Protein AF-A0A967DZ68-F1 (afdb_monomer)

pLDDT: mean 89.97, std 15.51, range [41.47, 98.69]

Foldseek 3Di:
DDDDDDPPPDPPPPPVVQPLKAAFWDAPVVVCVHPLVVLLVVLLVVDDDDLVLLQLLLVLQVVFAKAKEWEAISPDPLRSNVVSVVVSSCVSSVHDSVRYIYGYHDPVSDHPPDDPVRCVVVVDDAPGKIFMDTPNHGQDIEGSADPVHPSVQVSCSSVVHDHDHPPRD

Sequence (169 aa):
MK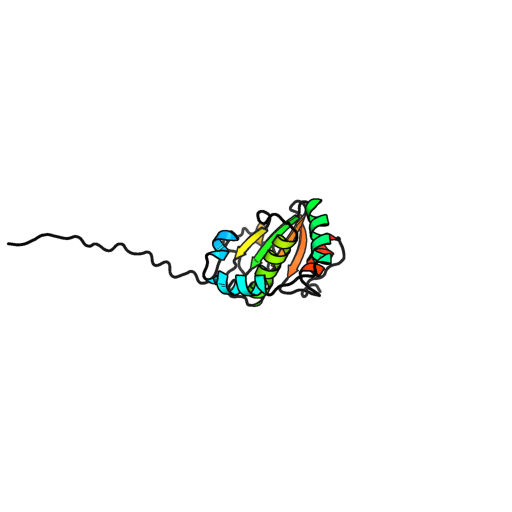NLIVILSFLLANLSLAQDNVVGEISLEEFKETVHATWFNRYYKAYQPNEKTIEKLSQLIGEREIEVEAYFGTWCPDSRRELPRLIKLLDLSGWDTNQIKLVGVNRSKEIPNASKEEIERIQLKMIPTFIILENGIEINRFVEYATETMEKDILRILEDKEYKNPYHN

Solvent-accessible surface area (backbone atoms only — not comparable to full-atom values): 9928 Å² total; per-residue (Å²): 132,89,82,85,85,78,85,82,73,71,81,76,71,81,73,69,71,74,70,87,51,54,64,30,76,51,52,74,69,61,51,55,71,40,91,58,28,66,57,33,54,50,32,29,70,69,54,78,75,60,65,74,54,34,56,51,42,29,57,52,52,76,77,45,64,64,36,36,43,36,38,30,26,73,85,35,70,40,17,45,49,42,53,25,38,49,54,45,51,36,61,71,26,70,48,66,71,85,42,50,48,39,33,20,23,47,98,86,59,4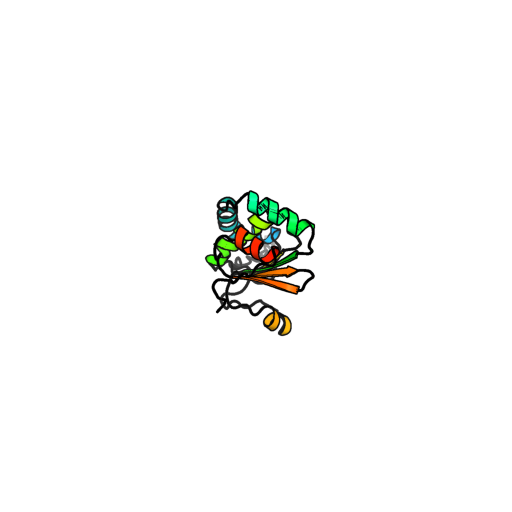6,62,66,92,59,49,72,67,50,50,69,69,66,60,75,84,62,56,20,27,37,38,33,22,47,82,87,39,78,78,51,55,52,45,46,57,60,85,81,40,61,67,57,52,54,41,31,52,73,66,75,40,95,74,70,40,84,82,65,127

Structure (mmCIF, N/CA/C/O backbone):
data_AF-A0A967DZ68-F1
#
_entry.id   AF-A0A967DZ68-F1
#
loop_
_atom_site.group_PDB
_atom_site.id
_atom_site.type_symbol
_atom_site.label_atom_id
_atom_site.label_alt_id
_atom_site.label_comp_id
_atom_site.label_asym_id
_atom_site.label_entity_id
_atom_site.label_seq_id
_atom_site.pdbx_PDB_ins_code
_atom_site.Cartn_x
_atom_site.Cartn_y
_atom_site.Cartn_z
_atom_site.occupancy
_atom_site.B_iso_or_equiv
_atom_site.auth_seq_id
_atom_site.auth_comp_id
_atom_site.auth_asym_id
_atom_site.auth_atom_id
_atom_site.pdbx_PDB_model_num
ATOM 1 N N . MET A 1 1 ? 17.714 17.150 -67.346 1.00 42.47 1 MET A N 1
ATOM 2 C CA . MET A 1 1 ? 18.705 16.940 -66.266 1.00 42.47 1 MET A CA 1
ATOM 3 C C . MET A 1 1 ? 18.069 17.490 -64.990 1.00 42.47 1 MET A C 1
ATOM 5 O O . MET A 1 1 ? 17.929 18.695 -64.898 1.00 42.47 1 MET A O 1
ATOM 9 N N . LYS A 1 2 ? 17.306 16.688 -64.226 1.00 45.62 2 LYS A N 1
ATOM 10 C CA . LYS A 1 2 ? 17.748 15.975 -63.001 1.00 45.62 2 LYS A CA 1
ATOM 11 C C . LYS A 1 2 ? 18.585 16.929 -62.118 1.00 45.62 2 LYS A C 1
ATOM 13 O O . LYS A 1 2 ? 19.681 17.281 -62.524 1.00 45.62 2 LYS A O 1
ATOM 18 N N . ASN A 1 3 ? 18.082 17.472 -61.006 1.00 41.47 3 ASN A N 1
ATOM 19 C CA . ASN A 1 3 ? 17.851 16.735 -59.760 1.00 41.47 3 ASN A CA 1
ATOM 20 C C . ASN A 1 3 ? 16.848 17.452 -58.834 1.00 41.47 3 ASN A C 1
ATOM 22 O O . ASN A 1 3 ? 17.063 18.596 -58.445 1.00 41.47 3 ASN A O 1
ATOM 26 N N . LEU A 1 4 ? 15.797 16.732 -58.441 1.00 44.25 4 LEU A N 1
ATOM 27 C CA . LEU A 1 4 ? 14.945 17.036 -57.294 1.00 44.25 4 LEU A CA 1
ATOM 28 C C . LEU A 1 4 ? 15.606 16.389 -56.070 1.00 44.25 4 LEU A C 1
ATOM 30 O O . LEU A 1 4 ? 15.695 15.164 -56.003 1.00 44.25 4 LEU A O 1
ATOM 34 N N . ILE A 1 5 ? 16.113 17.191 -55.135 1.00 55.25 5 ILE A N 1
ATOM 35 C CA . ILE A 1 5 ? 16.633 16.689 -53.860 1.00 55.25 5 ILE A CA 1
ATOM 36 C C . ILE A 1 5 ? 15.443 16.588 -52.905 1.00 55.25 5 ILE A C 1
ATOM 38 O O . ILE A 1 5 ? 15.002 17.580 -52.334 1.00 55.25 5 ILE A O 1
ATOM 42 N N . VAL A 1 6 ? 14.900 15.380 -52.760 1.00 49.00 6 VAL A N 1
ATOM 43 C CA . VAL A 1 6 ? 13.998 15.036 -51.658 1.00 49.00 6 VAL A CA 1
ATOM 44 C C . VAL A 1 6 ? 14.885 14.741 -50.453 1.00 49.00 6 VAL A C 1
ATOM 46 O O . VAL A 1 6 ? 15.516 13.688 -50.387 1.00 49.00 6 VAL A O 1
ATOM 49 N N . ILE A 1 7 ? 14.975 15.683 -49.513 1.00 55.78 7 ILE A N 1
ATOM 50 C CA . ILE A 1 7 ? 15.614 15.439 -48.217 1.00 55.78 7 ILE A CA 1
ATOM 51 C C . ILE A 1 7 ? 14.624 14.628 -47.379 1.00 55.78 7 ILE A C 1
ATOM 53 O O . ILE A 1 7 ? 13.823 15.164 -46.620 1.00 55.78 7 ILE A O 1
ATOM 57 N N . LEU A 1 8 ? 14.658 13.311 -47.564 1.00 51.59 8 LEU A N 1
ATOM 58 C CA . LEU A 1 8 ? 14.032 12.343 -46.670 1.00 51.59 8 LEU A CA 1
ATOM 59 C C . LEU A 1 8 ? 14.990 12.095 -45.494 1.00 51.59 8 LEU A C 1
ATOM 61 O O . LEU A 1 8 ? 15.583 11.026 -45.367 1.00 51.59 8 LEU A O 1
ATOM 65 N N . SER A 1 9 ? 15.226 13.110 -44.664 1.00 52.59 9 SER A N 1
ATOM 66 C CA . SER A 1 9 ? 16.040 12.95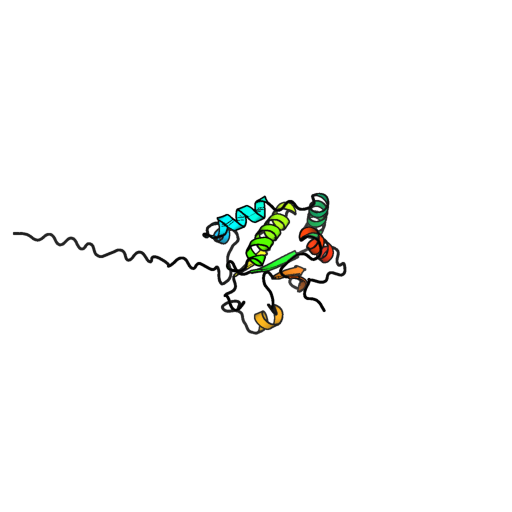3 -43.458 1.00 52.59 9 SER A CA 1
ATOM 67 C C . SER A 1 9 ? 15.144 12.505 -42.312 1.00 52.59 9 SER A C 1
ATOM 69 O O . SER A 1 9 ? 14.526 13.325 -41.639 1.00 52.59 9 SER A O 1
ATOM 71 N N . PHE A 1 10 ? 15.046 11.180 -42.185 1.00 53.41 10 PHE A N 1
ATOM 72 C CA . PHE A 1 10 ? 14.823 10.413 -40.961 1.00 53.41 10 PHE A CA 1
ATOM 73 C C . PHE A 1 10 ? 14.321 11.234 -39.767 1.00 53.41 10 PHE A C 1
ATOM 75 O O . PHE A 1 10 ? 15.102 11.817 -39.014 1.00 53.41 10 PHE A O 1
ATOM 82 N N . LEU A 1 11 ? 13.005 11.184 -39.546 1.00 49.66 11 LEU A N 1
ATOM 83 C CA . LEU A 1 11 ? 12.473 11.279 -38.197 1.00 49.66 11 LEU A CA 1
ATOM 84 C C . LEU A 1 11 ? 13.107 10.102 -37.442 1.00 49.66 11 LEU A C 1
ATOM 86 O O . LEU A 1 11 ? 12.700 8.954 -37.626 1.00 49.66 11 LEU A O 1
ATOM 90 N N . LEU A 1 12 ? 14.177 10.359 -36.687 1.00 50.12 12 LEU A N 1
ATOM 91 C CA . LEU A 1 12 ? 14.641 9.438 -35.660 1.00 50.12 12 LEU A CA 1
ATOM 92 C C . LEU A 1 12 ? 13.459 9.294 -34.710 1.00 50.12 12 LEU A C 1
ATOM 94 O O . LEU A 1 12 ? 13.239 10.127 -33.833 1.00 50.12 12 LEU A O 1
ATOM 98 N N . ALA A 1 13 ? 12.643 8.267 -34.946 1.00 50.62 13 ALA A N 1
ATOM 99 C CA . ALA A 1 13 ? 11.789 7.739 -33.917 1.00 50.62 13 ALA A CA 1
ATOM 100 C C . ALA A 1 13 ? 12.738 7.462 -32.757 1.00 50.62 13 ALA A C 1
ATOM 102 O O . ALA A 1 13 ? 13.600 6.585 -32.847 1.00 50.62 13 ALA A O 1
ATOM 103 N N . ASN A 1 14 ? 12.620 8.258 -31.697 1.00 48.53 14 ASN A N 1
ATOM 104 C CA . ASN A 1 14 ? 13.057 7.836 -30.387 1.00 48.53 14 ASN A CA 1
ATOM 105 C C . ASN A 1 14 ? 12.204 6.609 -30.083 1.00 48.53 14 ASN A C 1
ATOM 107 O O . ASN A 1 14 ? 11.131 6.705 -29.492 1.00 48.53 14 ASN A O 1
ATOM 111 N N . LEU A 1 15 ? 12.641 5.454 -30.582 1.00 48.44 15 LEU A N 1
ATOM 112 C CA . LEU A 1 15 ? 12.197 4.173 -30.098 1.00 48.44 15 LEU A CA 1
ATOM 113 C C . LEU A 1 15 ? 12.795 4.115 -28.698 1.00 48.44 15 LEU A C 1
ATOM 115 O O . LEU A 1 15 ? 13.913 3.645 -28.500 1.00 48.44 15 LEU A O 1
ATOM 119 N N . SER A 1 16 ? 12.086 4.737 -27.756 1.00 45.72 16 SER A N 1
ATOM 120 C CA . SER A 1 16 ? 12.272 4.491 -26.341 1.00 45.72 16 SER A CA 1
ATOM 121 C C . SER A 1 16 ? 12.216 2.979 -26.220 1.00 45.72 16 SER A C 1
ATOM 123 O O . SER A 1 16 ? 11.169 2.372 -26.461 1.00 45.72 16 SER A O 1
ATOM 125 N N . LEU A 1 17 ? 13.378 2.357 -26.006 1.00 43.31 17 LEU A N 1
ATOM 126 C CA . LEU A 1 17 ? 13.429 0.971 -25.585 1.00 43.31 17 LEU A CA 1
ATOM 127 C C . LEU A 1 17 ? 12.529 0.940 -24.364 1.00 43.31 17 LEU A C 1
ATOM 129 O O . LEU A 1 17 ? 12.843 1.615 -23.386 1.00 43.31 17 LEU A O 1
ATOM 133 N N . ALA A 1 18 ? 11.379 0.273 -24.490 1.00 48.50 18 ALA A N 1
ATOM 134 C CA . ALA A 1 18 ? 10.395 0.168 -23.433 1.00 48.50 18 ALA A CA 1
ATOM 135 C C . ALA A 1 18 ? 11.156 -0.111 -22.141 1.00 48.50 18 ALA A C 1
ATOM 137 O O . ALA A 1 18 ? 11.829 -1.138 -22.021 1.00 48.50 18 ALA A O 1
ATOM 138 N N . GLN A 1 19 ? 11.159 0.863 -21.233 1.00 54.38 19 GLN A N 1
ATOM 139 C CA . GLN A 1 19 ? 11.758 0.686 -19.928 1.00 54.38 19 GLN A CA 1
ATOM 140 C C . GLN A 1 19 ? 10.908 -0.397 -19.262 1.00 54.38 19 GLN A C 1
ATOM 142 O O . GLN A 1 19 ? 9.835 -0.123 -18.738 1.00 54.38 19 GLN A O 1
ATOM 147 N N . ASP A 1 20 ? 11.356 -1.649 -19.360 1.00 74.38 20 ASP A N 1
ATOM 148 C CA . ASP A 1 20 ? 10.600 -2.848 -18.968 1.00 74.38 20 ASP A CA 1
ATOM 149 C C . ASP A 1 20 ? 10.275 -2.874 -17.466 1.00 74.38 20 ASP A C 1
ATOM 151 O O . ASP A 1 20 ? 9.547 -3.743 -16.994 1.00 74.38 20 ASP A O 1
ATOM 155 N N . ASN A 1 21 ? 10.843 -1.942 -16.693 1.00 89.88 21 ASN A N 1
ATOM 156 C CA . ASN A 1 21 ? 10.555 -1.765 -15.284 1.00 89.88 21 ASN A CA 1
ATOM 157 C C . ASN A 1 21 ? 10.190 -0.317 -14.982 1.00 89.88 21 ASN A C 1
ATOM 159 O O . ASN A 1 21 ? 10.933 0.597 -15.340 1.00 89.88 21 ASN A O 1
ATOM 163 N N . VAL A 1 22 ? 9.099 -0.136 -14.242 1.00 95.25 22 VAL A N 1
ATOM 164 C CA . VAL A 1 22 ? 8.751 1.154 -13.646 1.00 95.25 22 VAL A CA 1
ATOM 165 C C . VAL A 1 22 ? 9.730 1.433 -12.510 1.00 95.25 22 VAL A C 1
ATOM 167 O O . VAL A 1 22 ? 9.876 0.618 -11.597 1.00 95.25 22 VAL A O 1
ATOM 170 N N . VAL A 1 23 ? 10.415 2.571 -12.593 1.00 96.56 23 VAL A N 1
ATOM 171 C CA . VAL A 1 23 ? 11.402 3.039 -11.617 1.00 96.56 23 VAL A CA 1
ATOM 172 C C . VAL A 1 23 ? 11.144 4.524 -11.378 1.00 96.56 23 VAL A C 1
ATOM 174 O O . VAL A 1 23 ? 11.178 5.304 -12.325 1.00 96.56 23 VAL A O 1
ATOM 177 N N . GLY A 1 24 ? 10.892 4.900 -10.125 1.00 96.62 24 GLY A N 1
ATOM 178 C CA . GLY A 1 24 ? 10.448 6.236 -9.731 1.00 96.62 24 GLY A CA 1
ATOM 179 C C . GLY A 1 24 ? 8.942 6.319 -9.497 1.00 96.62 24 GLY A C 1
ATOM 180 O O . GLY A 1 24 ? 8.233 5.311 -9.536 1.00 96.62 24 GLY A O 1
ATOM 181 N N . GLU A 1 25 ? 8.475 7.526 -9.200 1.00 96.44 25 GLU A N 1
ATOM 182 C CA . GLU A 1 25 ? 7.052 7.799 -9.001 1.00 96.44 25 GLU A CA 1
ATOM 183 C C . GLU A 1 25 ? 6.271 7.634 -10.309 1.00 96.44 25 GLU A C 1
ATOM 185 O O . GLU A 1 25 ? 6.768 7.965 -11.386 1.00 96.44 25 GLU A O 1
ATOM 190 N N . ILE A 1 26 ? 5.054 7.103 -10.211 1.00 95.75 26 ILE A N 1
ATOM 191 C CA . ILE A 1 26 ? 4.137 6.933 -11.341 1.00 95.75 26 ILE A CA 1
ATOM 192 C C . ILE A 1 26 ? 2.699 7.132 -10.861 1.00 95.75 26 ILE A C 1
ATOM 194 O O . ILE A 1 26 ? 2.358 6.731 -9.750 1.00 95.75 26 ILE A O 1
ATOM 198 N N . SER A 1 27 ? 1.823 7.707 -11.679 1.00 95.81 27 SER A N 1
ATOM 199 C CA . SER A 1 27 ? 0.390 7.696 -11.367 1.00 95.81 27 SER A CA 1
ATOM 200 C C . SER A 1 27 ? -0.232 6.321 -11.646 1.00 95.81 27 SER A C 1
ATOM 202 O O . SER A 1 27 ? 0.266 5.528 -12.448 1.00 95.81 27 SER A O 1
ATOM 204 N N . LEU A 1 28 ? -1.365 6.013 -11.006 1.00 95.19 28 LEU A N 1
ATOM 205 C CA . LEU A 1 28 ? -2.098 4.778 -11.304 1.00 95.19 28 LEU A CA 1
ATOM 206 C C . LEU A 1 28 ? -2.610 4.743 -12.758 1.00 95.19 28 LEU A C 1
ATOM 208 O O . LEU A 1 28 ? -2.66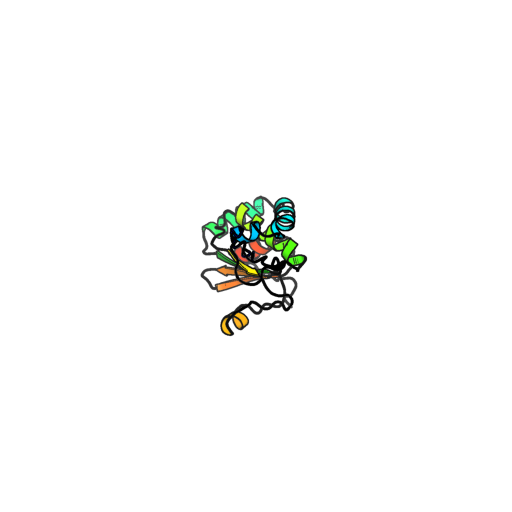5 3.665 -13.352 1.00 95.19 28 LEU A O 1
ATOM 212 N N . GLU A 1 29 ? -2.972 5.903 -13.314 1.00 94.25 29 GLU A N 1
ATOM 213 C CA . GLU A 1 29 ? -3.370 6.084 -14.717 1.00 94.25 29 GLU A CA 1
ATOM 214 C C . GLU A 1 29 ? -2.225 5.656 -15.647 1.00 94.25 29 GLU A C 1
ATOM 216 O O . GLU A 1 29 ? -2.360 4.676 -16.379 1.00 94.25 29 GLU A O 1
ATOM 221 N N . GLU A 1 30 ? -1.055 6.293 -15.519 1.00 94.94 30 GLU A N 1
ATOM 222 C CA . GLU A 1 30 ? 0.136 5.984 -16.322 1.00 94.94 30 GLU A CA 1
ATOM 223 C C . GLU A 1 30 ? 0.568 4.527 -16.143 1.00 94.94 30 GLU A C 1
ATOM 225 O O . GLU A 1 30 ? 0.907 3.843 -17.110 1.00 94.94 30 GLU A O 1
ATOM 230 N N . PHE A 1 31 ? 0.510 3.999 -14.915 1.00 95.62 31 PHE A N 1
ATOM 231 C CA . PHE A 1 31 ? 0.839 2.602 -14.649 1.00 95.62 31 PHE A CA 1
ATOM 232 C C . PHE A 1 31 ? -0.042 1.643 -15.466 1.00 95.62 31 PHE A C 1
ATOM 234 O O . PHE A 1 31 ? 0.458 0.658 -16.027 1.00 95.62 31 PHE A O 1
ATOM 241 N N . LYS A 1 32 ? -1.348 1.929 -15.559 1.00 94.06 32 LYS A N 1
ATOM 242 C CA . LYS A 1 32 ? -2.325 1.137 -16.322 1.00 94.06 32 LYS A CA 1
ATOM 243 C C . LYS A 1 32 ? -2.155 1.265 -17.842 1.00 94.06 32 LYS A C 1
ATOM 245 O O . LYS A 1 32 ? -2.694 0.423 -18.558 1.00 94.06 32 LYS A O 1
ATOM 250 N N . GLU A 1 33 ? -1.386 2.234 -18.331 1.00 94.88 33 GLU A N 1
ATOM 251 C CA . GLU A 1 33 ? -1.017 2.362 -19.749 1.00 94.88 33 GLU A CA 1
ATOM 252 C C . GLU A 1 33 ? 0.263 1.587 -20.112 1.00 94.88 33 GLU A C 1
ATOM 254 O O . GLU A 1 33 ? 0.552 1.356 -21.287 1.00 94.88 33 GLU A O 1
ATOM 259 N N . THR A 1 34 ? 1.028 1.125 -19.117 1.00 94.75 34 THR A N 1
ATOM 260 C CA . THR A 1 34 ? 2.240 0.327 -19.356 1.00 94.75 34 THR A CA 1
ATOM 261 C C . THR A 1 34 ? 1.932 -1.112 -19.795 1.00 94.75 34 THR A C 1
ATOM 263 O O . THR A 1 34 ? 0.838 -1.652 -19.603 1.00 94.75 34 THR A O 1
ATOM 266 N N . VAL A 1 35 ? 2.961 -1.824 -20.274 1.00 94.94 35 VAL A N 1
ATOM 267 C CA . VAL A 1 35 ? 2.895 -3.271 -20.583 1.00 94.94 35 VAL A CA 1
ATOM 268 C C . VAL A 1 35 ? 2.481 -4.136 -19.379 1.00 94.94 35 VAL A C 1
ATOM 270 O O . VAL A 1 35 ? 2.057 -5.286 -19.527 1.00 94.94 35 VAL A O 1
ATOM 273 N N . HIS A 1 36 ? 2.580 -3.591 -18.167 1.00 97.00 36 HIS A N 1
ATOM 274 C CA . HIS A 1 36 ? 2.265 -4.272 -16.919 1.00 97.00 36 HIS A CA 1
ATOM 275 C C . HIS A 1 36 ? 0.764 -4.358 -16.617 1.00 97.00 36 HIS A C 1
ATOM 277 O O . HIS A 1 36 ? 0.346 -5.216 -15.830 1.00 97.00 36 HIS A O 1
ATOM 283 N N . ALA A 1 37 ? -0.061 -3.566 -17.308 1.00 96.25 37 ALA A N 1
ATOM 284 C CA . ALA A 1 37 ? -1.514 -3.555 -17.160 1.00 96.25 37 ALA A CA 1
ATOM 285 C C . ALA A 1 37 ? -2.145 -4.951 -17.299 1.00 96.25 37 ALA A C 1
ATOM 287 O O . ALA A 1 37 ? -3.119 -5.280 -16.623 1.00 96.25 37 ALA A O 1
ATOM 288 N N . THR A 1 38 ? -1.559 -5.818 -18.132 1.00 96.75 38 THR A N 1
ATOM 289 C CA . THR A 1 38 ? -2.053 -7.185 -18.355 1.00 96.75 38 THR A CA 1
ATOM 290 C C . THR A 1 38 ? -2.069 -8.016 -17.071 1.00 96.75 38 THR A C 1
ATOM 292 O O . THR A 1 38 ? -3.084 -8.639 -16.745 1.00 96.75 38 THR A O 1
ATOM 295 N N . TRP A 1 39 ? -0.954 -8.057 -16.332 1.00 97.44 39 TRP A N 1
ATOM 296 C CA . TRP A 1 39 ? -0.912 -8.816 -15.079 1.00 97.44 39 TRP A CA 1
ATOM 297 C C . TRP A 1 39 ? -1.612 -8.061 -13.953 1.00 97.44 39 TRP A C 1
ATOM 299 O O . TRP A 1 39 ? -2.237 -8.708 -13.114 1.00 97.44 39 TRP A O 1
ATOM 309 N N . PHE A 1 40 ? -1.579 -6.727 -13.970 1.00 98.25 40 PHE A N 1
ATOM 310 C CA . PHE A 1 40 ? -2.288 -5.906 -12.995 1.00 98.25 40 PHE A CA 1
ATOM 311 C C . PHE A 1 40 ? -3.786 -6.216 -13.023 1.00 98.25 40 PHE A C 1
ATOM 313 O O . PHE A 1 40 ? -4.352 -6.663 -12.028 1.00 98.25 40 PHE A O 1
ATOM 320 N N . ASN A 1 41 ? -4.405 -6.112 -14.201 1.00 98.38 41 ASN A N 1
ATOM 321 C CA . ASN A 1 41 ? -5.831 -6.364 -14.393 1.00 98.38 41 ASN A CA 1
ATOM 322 C C . ASN A 1 41 ? -6.229 -7.794 -14.018 1.00 98.38 41 ASN A C 1
ATOM 324 O O . ASN A 1 41 ? -7.334 -8.018 -13.526 1.00 98.38 41 ASN A O 1
ATOM 328 N N . ARG A 1 42 ? -5.340 -8.773 -14.231 1.00 98.44 42 ARG A N 1
ATOM 329 C CA . ARG A 1 42 ? -5.581 -10.162 -13.827 1.00 98.44 42 ARG A CA 1
ATOM 330 C C . ARG A 1 42 ? -5.695 -10.286 -12.308 1.00 98.44 42 ARG A C 1
ATOM 332 O O . ARG A 1 42 ? -6.686 -10.832 -11.835 1.00 98.44 42 ARG A O 1
ATOM 339 N N . TYR A 1 43 ? -4.706 -9.800 -11.559 1.00 98.50 43 TYR A N 1
ATOM 340 C CA . TYR A 1 43 ? -4.709 -9.910 -10.097 1.00 98.50 43 TYR A CA 1
ATOM 341 C C . TYR A 1 43 ? -5.777 -9.024 -9.451 1.00 98.50 43 TYR A C 1
ATOM 343 O O . TYR A 1 43 ? -6.433 -9.472 -8.516 1.00 98.50 43 TYR A O 1
ATOM 351 N N . TYR A 1 44 ? -6.018 -7.833 -10.006 1.00 98.56 44 TYR A N 1
ATOM 352 C CA . TYR A 1 44 ? -7.095 -6.939 -9.585 1.00 98.56 44 TYR A CA 1
ATOM 353 C C . TYR A 1 44 ? -8.470 -7.619 -9.687 1.00 98.56 44 TYR A C 1
ATOM 355 O O . TYR A 1 44 ? -9.248 -7.604 -8.739 1.00 98.56 44 TYR A O 1
ATOM 363 N N . LYS A 1 45 ? -8.774 -8.259 -10.829 1.00 98.44 45 LYS A N 1
ATOM 364 C CA . LYS A 1 45 ? -10.056 -8.959 -11.046 1.00 98.44 45 LYS A CA 1
ATOM 365 C C . LYS A 1 45 ? -10.182 -10.247 -10.233 1.00 98.44 45 LYS A C 1
ATOM 367 O O . LYS A 1 45 ? -11.289 -10.623 -9.866 1.00 98.44 45 LYS A O 1
ATOM 372 N N . ALA A 1 46 ? -9.071 -10.947 -10.012 1.00 98.38 46 ALA A N 1
ATOM 373 C CA . ALA A 1 46 ? -9.062 -12.211 -9.281 1.00 98.38 46 ALA A CA 1
ATOM 374 C C . ALA A 1 46 ? -9.234 -12.026 -7.767 1.00 98.38 46 ALA A C 1
ATOM 376 O O . ALA A 1 46 ? -9.619 -12.968 -7.078 1.00 98.38 46 ALA A O 1
ATOM 377 N N . TYR A 1 47 ? -8.921 -10.842 -7.244 1.00 98.44 47 TYR A N 1
ATOM 378 C CA . TYR A 1 47 ? -9.043 -10.555 -5.827 1.00 98.44 47 TYR A CA 1
ATOM 379 C C . TYR A 1 47 ? -10.480 -10.197 -5.451 1.00 98.44 47 TYR A C 1
ATOM 381 O O . TYR A 1 47 ? -11.051 -9.241 -5.972 1.00 98.44 47 TYR A O 1
ATOM 389 N N . GLN A 1 48 ? -11.041 -10.990 -4.540 1.00 98.12 48 GLN A N 1
ATOM 390 C CA . GLN A 1 48 ? -12.405 -10.864 -4.037 1.00 98.12 48 GLN A CA 1
ATOM 391 C C . GLN A 1 48 ? -12.334 -10.753 -2.505 1.00 98.12 48 GLN A C 1
ATOM 393 O O . GLN A 1 48 ? -12.368 -11.786 -1.830 1.00 98.12 48 GLN A O 1
ATOM 398 N N . PRO A 1 49 ? -12.123 -9.543 -1.954 1.00 97.69 49 PRO A N 1
ATOM 399 C CA . PRO A 1 49 ? -12.041 -9.346 -0.510 1.00 97.69 49 PRO A CA 1
ATOM 400 C C . PRO A 1 49 ? -13.400 -9.559 0.164 1.00 97.69 49 PRO A C 1
ATOM 402 O O . PRO A 1 49 ? -14.452 -9.466 -0.469 1.00 97.69 49 PRO A O 1
ATOM 405 N N . ASN A 1 50 ? -13.387 -9.828 1.469 1.00 98.25 50 ASN A N 1
ATOM 406 C CA . ASN A 1 50 ? -14.617 -9.982 2.238 1.00 98.25 50 ASN A CA 1
ATOM 407 C C . ASN A 1 50 ? -15.435 -8.675 2.292 1.00 98.25 50 ASN A C 1
ATOM 409 O O . ASN A 1 50 ? -14.973 -7.683 2.849 1.00 98.25 50 ASN A O 1
ATOM 413 N N . GLU A 1 51 ? -16.679 -8.702 1.803 1.00 97.38 51 GLU A N 1
ATOM 414 C CA . GLU A 1 51 ? -17.565 -7.524 1.740 1.00 97.38 51 GLU A CA 1
ATOM 415 C C . GLU A 1 51 ? -17.764 -6.837 3.100 1.00 97.38 51 GLU A C 1
ATOM 417 O O . GLU A 1 51 ? -17.671 -5.618 3.192 1.00 97.38 51 GLU A O 1
ATOM 422 N N . LYS A 1 52 ? -17.929 -7.599 4.191 1.00 97.81 52 LYS A N 1
ATOM 423 C CA . LYS A 1 52 ? -18.081 -7.014 5.538 1.00 97.81 52 LYS A CA 1
ATOM 424 C C . LYS A 1 52 ? -16.808 -6.327 6.024 1.00 97.81 52 LYS A C 1
ATOM 426 O O . LYS A 1 52 ? -16.874 -5.407 6.834 1.00 97.81 52 LYS A O 1
ATOM 431 N N . THR A 1 53 ? -15.641 -6.799 5.590 1.00 97.88 53 THR A N 1
ATOM 432 C CA . THR A 1 53 ? -14.374 -6.122 5.878 1.00 97.88 53 THR A CA 1
ATOM 433 C C . THR A 1 53 ? -14.267 -4.824 5.084 1.00 97.88 53 THR A C 1
ATOM 435 O O . THR A 1 53 ? -13.851 -3.822 5.657 1.00 97.88 53 THR A O 1
ATOM 438 N N . ILE A 1 54 ? -14.703 -4.813 3.819 1.00 97.81 54 ILE A N 1
ATOM 439 C CA . ILE A 1 54 ? -14.772 -3.591 3.003 1.00 97.81 54 ILE A CA 1
ATOM 440 C C . ILE A 1 54 ? -15.666 -2.537 3.662 1.00 97.81 54 ILE A C 1
ATOM 442 O O . ILE A 1 54 ? -15.230 -1.407 3.837 1.00 97.81 54 ILE A O 1
ATOM 446 N N . GLU A 1 55 ? -16.867 -2.911 4.111 1.00 96.31 55 GLU A N 1
ATOM 447 C CA . GLU A 1 55 ? -17.791 -1.982 4.781 1.00 96.31 55 GLU A CA 1
ATOM 448 C C . GLU A 1 55 ? -17.159 -1.300 6.005 1.00 96.31 55 GLU A C 1
ATOM 450 O O . GLU A 1 55 ? -17.322 -0.097 6.208 1.00 96.31 55 GLU A O 1
ATOM 455 N N . LYS A 1 56 ? -16.403 -2.054 6.811 1.00 96.31 56 LYS A N 1
ATOM 456 C CA . LYS A 1 56 ? -15.690 -1.506 7.973 1.00 96.31 56 LYS A CA 1
ATOM 457 C C . LYS A 1 56 ? -14.547 -0.580 7.578 1.00 96.31 56 LYS A C 1
ATOM 459 O O . LYS A 1 56 ? -14.361 0.453 8.212 1.00 96.31 56 LYS A O 1
ATOM 464 N N . LEU A 1 57 ? -13.785 -0.948 6.548 1.00 96.06 57 LEU A N 1
ATOM 465 C CA . LEU A 1 57 ? -12.710 -0.104 6.028 1.00 96.06 57 LEU A CA 1
ATOM 466 C C . LEU A 1 57 ? -13.268 1.233 5.536 1.00 96.06 57 LEU A C 1
ATOM 468 O O . LEU A 1 57 ? -12.750 2.273 5.930 1.00 96.06 57 LEU A O 1
ATOM 472 N N . SER A 1 58 ? -14.363 1.216 4.769 1.00 94.38 58 SER A N 1
ATOM 473 C CA . SER A 1 58 ? -15.036 2.436 4.307 1.00 94.38 58 SER A CA 1
ATOM 474 C C . SER A 1 58 ? -15.429 3.376 5.446 1.00 94.38 58 SER A C 1
ATOM 476 O O . SER A 1 58 ? -15.266 4.586 5.316 1.00 94.38 58 SER A O 1
ATOM 478 N N . GLN A 1 59 ? -15.926 2.837 6.563 1.00 93.50 59 GLN A N 1
ATOM 479 C CA . GLN A 1 59 ? -16.283 3.641 7.738 1.00 93.50 59 GLN A CA 1
ATOM 480 C C . GLN A 1 59 ? -15.052 4.307 8.362 1.00 93.50 59 GLN A C 1
ATOM 482 O O . GLN A 1 59 ? -15.061 5.511 8.587 1.00 93.50 59 GLN A O 1
ATOM 487 N N . LEU A 1 60 ? -13.979 3.543 8.584 1.00 91.94 60 LEU A N 1
ATOM 488 C CA . LEU A 1 60 ? -12.760 4.048 9.223 1.00 91.94 60 LEU A CA 1
ATOM 489 C C . LEU A 1 60 ? -12.043 5.101 8.370 1.00 91.94 60 LEU A C 1
ATOM 491 O O . LEU A 1 60 ? -11.562 6.095 8.904 1.00 91.94 60 LEU A O 1
ATOM 495 N N . ILE A 1 61 ? -11.979 4.897 7.053 1.00 88.50 61 ILE A N 1
ATOM 496 C CA . ILE A 1 61 ? -11.303 5.824 6.133 1.00 88.50 61 ILE A CA 1
ATOM 497 C C . ILE A 1 61 ? -12.102 7.124 5.979 1.00 88.50 61 ILE A C 1
ATOM 499 O O . ILE A 1 61 ? -11.512 8.190 5.863 1.00 88.50 61 ILE A O 1
ATOM 503 N N . GLY A 1 62 ? -13.437 7.074 6.020 1.00 84.25 62 GLY A N 1
ATOM 504 C CA . GLY A 1 62 ? -14.271 8.278 5.926 1.00 84.25 62 GLY A CA 1
ATOM 505 C C . GLY A 1 62 ? -14.117 9.249 7.106 1.00 84.25 62 GLY A C 1
ATOM 506 O O . GLY A 1 62 ? -14.504 10.411 6.996 1.00 84.25 62 GLY A O 1
ATOM 507 N N . GLU A 1 63 ? -13.561 8.783 8.225 1.00 86.94 63 GLU A N 1
ATOM 508 C CA . GLU A 1 63 ? -13.403 9.548 9.466 1.00 86.94 63 GLU A CA 1
ATOM 509 C C . GLU A 1 63 ? -11.951 9.973 9.738 1.00 86.94 63 GLU A C 1
ATOM 511 O O . GLU A 1 63 ? -11.707 10.763 10.653 1.00 86.94 63 GL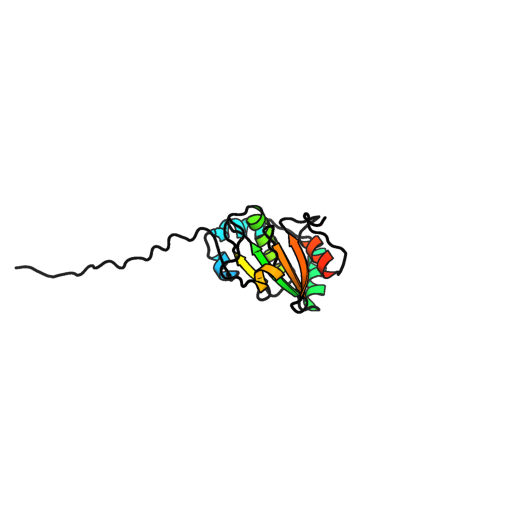U A O 1
ATOM 516 N N . ARG A 1 64 ? -10.985 9.455 8.968 1.00 88.25 64 ARG A N 1
ATOM 517 C CA . ARG A 1 64 ? -9.546 9.588 9.233 1.00 88.25 64 ARG A CA 1
ATOM 518 C C . ARG A 1 64 ? -8.795 10.051 7.985 1.00 88.25 64 ARG A C 1
ATOM 520 O O . ARG A 1 64 ? -9.122 9.670 6.866 1.00 88.25 64 ARG A O 1
ATOM 527 N N . GLU A 1 65 ? -7.738 10.832 8.171 1.00 90.69 65 GLU A N 1
ATOM 528 C CA . GLU A 1 65 ? -6.836 11.225 7.083 1.00 90.69 65 GLU A CA 1
ATOM 529 C C . GLU A 1 65 ? -5.776 10.137 6.882 1.00 90.69 65 GLU A C 1
ATOM 531 O O . GLU A 1 65 ? -4.712 10.178 7.503 1.00 90.69 65 GLU A O 1
ATOM 536 N N . ILE A 1 66 ? -6.099 9.130 6.060 1.00 93.50 66 ILE A N 1
ATOM 537 C CA . ILE A 1 66 ? -5.203 8.002 5.774 1.00 93.50 66 ILE A CA 1
ATOM 538 C C . ILE A 1 66 ? -4.608 8.113 4.367 1.00 93.50 66 ILE A C 1
ATOM 540 O O . ILE A 1 66 ? -5.328 8.221 3.374 1.00 93.50 66 ILE A O 1
ATOM 544 N N . GLU A 1 67 ? -3.288 7.981 4.287 1.00 95.06 67 GLU A N 1
ATOM 545 C CA . GLU A 1 67 ? -2.512 7.948 3.048 1.00 95.06 67 GLU A CA 1
ATOM 546 C C . GLU A 1 67 ? -1.756 6.621 2.918 1.00 95.06 67 GLU A C 1
ATOM 548 O O . GLU A 1 67 ? -1.475 5.935 3.908 1.00 95.06 67 GLU A O 1
ATOM 553 N N . VAL A 1 68 ? -1.392 6.257 1.687 1.00 96.75 68 VAL A N 1
ATOM 554 C CA . VAL A 1 68 ? -0.580 5.064 1.422 1.00 96.75 68 VAL A CA 1
ATOM 555 C C . VAL A 1 68 ? 0.595 5.396 0.512 1.00 96.75 68 VAL A C 1
ATOM 557 O O . VAL A 1 68 ? 0.416 5.870 -0.606 1.00 96.75 68 VAL A O 1
ATOM 560 N N . GLU A 1 69 ? 1.807 5.046 0.933 1.00 98.06 69 GLU A N 1
ATOM 561 C CA . GLU A 1 69 ? 2.971 4.994 0.047 1.00 98.06 69 GLU A CA 1
ATOM 562 C C . GLU A 1 69 ? 3.267 3.538 -0.324 1.00 98.06 69 GLU A C 1
ATOM 564 O O . GLU A 1 69 ? 3.616 2.716 0.527 1.00 98.06 69 GLU A O 1
ATOM 569 N N . ALA A 1 70 ? 3.151 3.203 -1.607 1.00 98.44 70 ALA A N 1
ATOM 570 C CA . ALA A 1 70 ? 3.420 1.870 -2.120 1.00 98.44 70 ALA A CA 1
ATOM 571 C C . ALA A 1 70 ? 4.752 1.817 -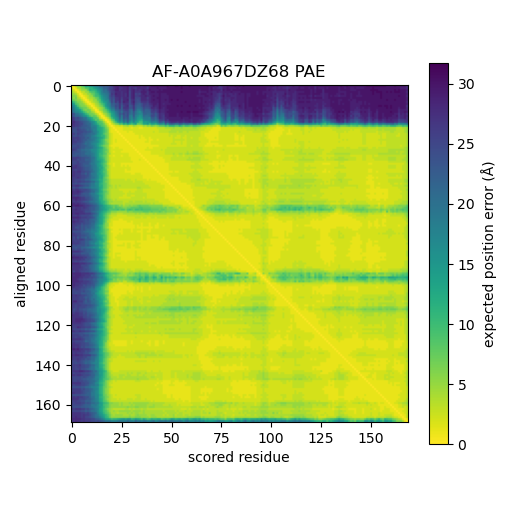2.872 1.00 98.44 70 ALA A C 1
ATOM 573 O O . ALA A 1 70 ? 4.885 2.341 -3.977 1.00 98.44 70 ALA A O 1
ATOM 574 N N . TYR A 1 71 ? 5.714 1.096 -2.301 1.00 98.69 71 TYR A N 1
ATOM 575 C CA . TYR A 1 71 ? 7.014 0.820 -2.905 1.00 98.69 71 TYR A CA 1
ATOM 576 C C . TYR A 1 71 ? 7.004 -0.579 -3.515 1.00 98.69 71 TYR A C 1
ATOM 578 O O . TYR A 1 71 ? 6.822 -1.571 -2.804 1.00 98.69 71 TYR A O 1
ATOM 586 N N . PHE A 1 72 ? 7.183 -0.682 -4.831 1.00 98.62 72 PHE A N 1
ATOM 587 C CA . PHE A 1 72 ? 6.988 -1.935 -5.566 1.00 98.62 72 PHE A CA 1
ATOM 588 C C . PHE A 1 72 ? 7.990 -2.106 -6.709 1.00 98.62 72 PHE A C 1
ATOM 590 O O . PHE A 1 72 ? 8.573 -1.151 -7.209 1.00 98.62 72 PHE A O 1
ATOM 597 N N . GLY A 1 73 ? 8.184 -3.345 -7.158 1.00 98.00 73 GLY A N 1
ATOM 598 C CA . GLY A 1 73 ? 8.984 -3.648 -8.346 1.00 98.00 73 GLY A CA 1
ATOM 599 C C . GLY A 1 73 ? 8.150 -4.397 -9.374 1.00 98.00 73 GLY A C 1
ATOM 600 O O . GLY A 1 73 ? 7.640 -5.474 -9.081 1.00 98.00 73 GLY A O 1
ATOM 601 N N . THR A 1 74 ? 8.030 -3.894 -10.603 1.00 97.94 74 THR A N 1
ATOM 602 C CA . THR A 1 74 ? 7.251 -4.582 -11.659 1.00 97.94 74 THR A CA 1
ATOM 603 C C . THR A 1 74 ? 7.855 -5.926 -12.078 1.00 97.94 74 THR A C 1
ATOM 605 O O . THR A 1 74 ? 7.154 -6.798 -12.594 1.00 97.94 74 THR A O 1
ATOM 608 N N . TRP A 1 75 ? 9.138 -6.129 -11.777 1.00 96.56 75 TRP A N 1
ATOM 609 C CA . TRP A 1 75 ? 9.876 -7.384 -11.911 1.00 96.56 75 TRP A CA 1
ATOM 610 C C . TRP A 1 75 ? 9.638 -8.377 -10.759 1.00 96.56 75 TRP A C 1
ATOM 612 O O . TRP A 1 75 ? 9.973 -9.553 -10.905 1.00 96.56 75 TRP A O 1
ATOM 622 N N . CYS A 1 76 ? 9.078 -7.943 -9.624 1.00 98.00 76 CYS A N 1
ATOM 623 C CA . CYS A 1 76 ? 8.896 -8.774 -8.433 1.00 98.00 76 CYS A CA 1
ATOM 624 C C . CYS A 1 76 ? 7.532 -9.500 -8.462 1.00 98.00 76 CYS A C 1
ATOM 626 O O . CYS A 1 76 ? 6.493 -8.842 -8.560 1.00 98.00 76 CYS A O 1
ATOM 628 N N . PRO A 1 77 ? 7.484 -10.843 -8.353 1.00 97.88 77 PRO A N 1
ATOM 629 C CA . PRO A 1 77 ? 6.229 -11.598 -8.325 1.00 97.88 77 PRO A CA 1
ATOM 630 C C . PRO A 1 77 ? 5.267 -11.180 -7.207 1.00 97.88 77 PRO A C 1
ATOM 632 O O . PRO A 1 77 ? 4.066 -11.082 -7.456 1.00 97.88 77 PRO A O 1
ATOM 635 N N . ASP A 1 78 ? 5.779 -10.887 -6.010 1.00 98.38 78 ASP A N 1
ATOM 636 C CA . ASP A 1 78 ? 4.960 -10.440 -4.879 1.00 98.38 78 ASP A CA 1
ATOM 637 C C . ASP A 1 78 ? 4.367 -9.057 -5.144 1.00 98.38 78 ASP A C 1
ATOM 639 O O . ASP A 1 78 ? 3.182 -8.832 -4.917 1.00 98.38 78 ASP A O 1
ATOM 643 N N . SER A 1 79 ? 5.141 -8.156 -5.759 1.00 98.56 79 SER A N 1
ATOM 644 C CA . SER A 1 79 ? 4.647 -6.824 -6.144 1.00 98.56 79 SER A CA 1
ATOM 645 C C . SER A 1 79 ? 3.544 -6.938 -7.185 1.00 98.56 79 SER A C 1
ATOM 647 O O . SER A 1 79 ? 2.513 -6.277 -7.081 1.00 98.56 79 SER A O 1
ATOM 649 N N . ARG A 1 80 ? 3.722 -7.843 -8.153 1.00 98.31 80 ARG A N 1
ATOM 650 C CA . ARG A 1 80 ? 2.710 -8.121 -9.174 1.00 98.31 80 ARG A CA 1
ATOM 651 C C . ARG A 1 80 ? 1.417 -8.672 -8.582 1.00 98.31 80 ARG A C 1
ATOM 653 O O . ARG A 1 80 ? 0.354 -8.424 -9.143 1.00 98.31 80 ARG A O 1
ATOM 660 N N . ARG A 1 81 ? 1.507 -9.425 -7.484 1.00 98.50 81 ARG A N 1
ATOM 661 C CA . ARG A 1 81 ? 0.361 -10.015 -6.791 1.00 98.50 81 ARG A CA 1
ATOM 662 C C . ARG A 1 81 ? -0.349 -9.003 -5.899 1.00 98.50 81 ARG A C 1
ATOM 664 O O . ARG A 1 81 ? -1.567 -8.896 -5.991 1.00 98.50 81 ARG A O 1
ATOM 671 N N . GLU A 1 82 ? 0.386 -8.293 -5.048 1.00 98.69 82 GLU A N 1
ATOM 672 C CA . GLU A 1 82 ? -0.219 -7.493 -3.981 1.00 98.69 82 GLU A CA 1
ATOM 673 C C . GLU A 1 82 ? -0.556 -6.061 -4.397 1.00 98.69 82 GLU A C 1
ATOM 675 O O . GLU A 1 82 ? -1.573 -5.550 -3.944 1.00 98.69 82 GLU A O 1
ATOM 680 N N . LEU A 1 83 ? 0.198 -5.411 -5.294 1.00 98.38 83 LEU A N 1
ATOM 681 C CA . LEU A 1 83 ? -0.151 -4.044 -5.708 1.00 98.38 83 LEU A CA 1
ATOM 682 C C . LEU A 1 83 ? -1.570 -3.965 -6.310 1.00 98.38 83 LEU A C 1
ATOM 684 O O . LEU A 1 83 ? -2.350 -3.126 -5.868 1.00 98.38 83 LEU A O 1
ATOM 688 N N . PRO A 1 84 ? -1.985 -4.850 -7.240 1.00 98.38 84 PRO A N 1
ATOM 689 C CA . PRO A 1 84 ? -3.346 -4.802 -7.776 1.00 98.38 84 PRO A CA 1
ATOM 690 C C . PRO A 1 84 ? -4.423 -5.116 -6.731 1.00 98.38 84 PRO A C 1
ATOM 692 O O . PRO A 1 84 ? -5.542 -4.623 -6.845 1.00 98.38 84 PRO A O 1
ATOM 695 N N . ARG A 1 85 ? -4.096 -5.931 -5.719 1.00 98.38 85 ARG A N 1
ATOM 696 C CA . ARG A 1 85 ? -4.999 -6.245 -4.601 1.00 98.38 85 ARG A CA 1
ATOM 697 C C . ARG A 1 85 ? -5.197 -5.045 -3.692 1.00 98.38 85 ARG A C 1
ATOM 699 O O . ARG A 1 85 ? -6.332 -4.784 -3.308 1.00 98.38 85 ARG A O 1
ATOM 706 N N . LEU A 1 86 ? -4.122 -4.302 -3.423 1.00 97.94 86 LEU A N 1
ATOM 707 C CA . LEU A 1 86 ? -4.189 -3.047 -2.689 1.00 97.94 86 LEU A CA 1
ATOM 708 C C . LEU A 1 86 ? -5.092 -2.076 -3.439 1.00 97.94 86 LEU A C 1
ATOM 710 O O . LEU A 1 86 ? -6.092 -1.656 -2.881 1.00 97.94 86 LEU A O 1
ATOM 714 N N . ILE A 1 87 ? -4.828 -1.807 -4.722 1.00 97.56 87 ILE A N 1
ATOM 715 C CA . ILE A 1 87 ? -5.670 -0.885 -5.502 1.00 97.56 87 ILE A CA 1
ATOM 716 C C . ILE A 1 87 ? -7.141 -1.324 -5.497 1.00 97.56 87 ILE A C 1
ATOM 718 O O . ILE A 1 87 ? -8.025 -0.507 -5.276 1.00 97.56 87 ILE A O 1
ATOM 722 N N . LYS A 1 88 ? -7.422 -2.624 -5.657 1.00 97.44 88 LYS A N 1
ATOM 723 C CA . LYS A 1 88 ? -8.788 -3.163 -5.565 1.00 97.44 88 LYS A CA 1
ATOM 724 C C . LYS A 1 88 ? -9.431 -2.907 -4.199 1.00 97.44 88 LYS A C 1
ATOM 726 O O . LYS A 1 88 ? -10.620 -2.613 -4.143 1.00 97.44 88 LYS A O 1
ATOM 731 N N . LEU A 1 89 ? -8.666 -3.051 -3.119 1.00 96.56 89 LEU A N 1
ATOM 732 C CA . LEU A 1 89 ? -9.113 -2.782 -1.756 1.00 96.56 89 LEU A CA 1
ATOM 733 C C . LEU A 1 89 ? -9.456 -1.300 -1.563 1.00 96.56 89 LEU A C 1
ATOM 735 O O . LEU A 1 89 ? -10.518 -1.005 -1.019 1.00 96.56 89 LEU A O 1
ATOM 739 N N . LEU A 1 90 ? -8.587 -0.399 -2.034 1.00 94.62 90 LEU A N 1
ATOM 740 C CA . LEU A 1 90 ? -8.795 1.052 -1.979 1.00 94.62 90 LEU A CA 1
ATOM 741 C C . LEU A 1 90 ? -10.069 1.444 -2.741 1.00 94.62 90 LEU A C 1
ATOM 743 O O . LEU A 1 90 ? -10.967 2.052 -2.160 1.00 94.62 90 LEU A O 1
ATOM 747 N N . ASP A 1 91 ? -10.190 0.989 -3.994 1.00 94.81 91 ASP A N 1
ATOM 748 C CA . ASP A 1 91 ? -11.343 1.260 -4.861 1.00 94.81 91 ASP A CA 1
ATOM 749 C C . ASP A 1 91 ? -12.662 0.808 -4.213 1.00 94.81 91 ASP A C 1
ATOM 751 O O . ASP A 1 91 ? -13.645 1.545 -4.192 1.00 94.81 91 ASP A O 1
ATOM 755 N N . LEU A 1 92 ? -12.697 -0.422 -3.683 1.00 95.75 92 LEU A N 1
ATOM 756 C CA . LEU A 1 92 ? -13.904 -0.983 -3.071 1.00 95.75 92 LEU A CA 1
ATOM 757 C C . LEU A 1 92 ? -14.260 -0.319 -1.740 1.00 95.75 92 LEU A C 1
ATOM 759 O O . LEU A 1 92 ? -15.436 -0.285 -1.390 1.00 95.75 92 LEU A O 1
ATOM 763 N N . SER A 1 93 ? -13.268 0.198 -1.013 1.00 94.06 93 SER A N 1
ATOM 764 C CA . SER A 1 93 ? -13.488 0.858 0.277 1.00 94.06 93 SER A CA 1
ATOM 765 C C . SER A 1 93 ? -13.867 2.336 0.126 1.00 94.06 93 SER A C 1
ATOM 767 O O . SER A 1 93 ? -14.133 2.987 1.132 1.00 94.06 93 SER A O 1
ATOM 769 N N . GLY A 1 94 ? -13.930 2.868 -1.101 1.00 91.00 94 GLY A N 1
ATOM 770 C CA . GLY A 1 94 ? -14.231 4.280 -1.355 1.00 91.00 94 GLY A CA 1
ATOM 771 C C . GLY A 1 94 ? -13.080 5.221 -0.997 1.00 91.00 94 GLY A C 1
ATOM 772 O O . GLY A 1 94 ? -13.311 6.402 -0.753 1.00 91.00 94 GLY A O 1
ATOM 773 N N . TRP A 1 95 ? -11.856 4.697 -0.941 1.00 88.25 95 TRP A N 1
ATOM 774 C CA . TRP A 1 95 ? -10.662 5.480 -0.654 1.00 88.25 95 TRP A CA 1
ATOM 775 C C . TRP A 1 95 ? -10.315 6.343 -1.869 1.00 88.25 95 TRP A C 1
ATOM 777 O O . TRP A 1 95 ? -10.328 5.851 -3.000 1.00 88.25 95 TRP A O 1
ATOM 787 N N . ASP A 1 96 ? -9.996 7.620 -1.655 1.00 82.44 96 ASP A N 1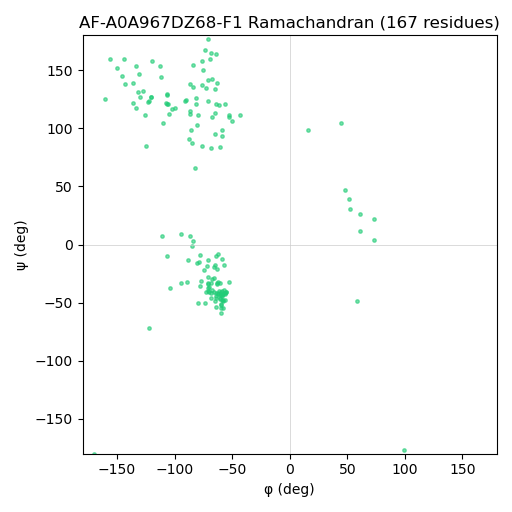
ATOM 788 C CA . ASP A 1 96 ? -9.525 8.469 -2.744 1.00 82.44 96 ASP A CA 1
ATOM 789 C C . ASP A 1 96 ? -8.177 7.947 -3.258 1.00 82.44 96 ASP A C 1
ATOM 791 O O . ASP A 1 96 ? -7.157 7.996 -2.572 1.00 82.44 96 ASP A O 1
ATOM 795 N N . THR A 1 97 ? -8.155 7.459 -4.498 1.00 72.19 97 THR A N 1
ATOM 796 C CA . THR A 1 97 ? -6.935 6.965 -5.142 1.00 72.19 97 THR A CA 1
ATOM 797 C C . THR A 1 97 ? -5.880 8.054 -5.358 1.00 72.19 97 THR A C 1
ATOM 799 O O . THR A 1 97 ? -4.749 7.732 -5.702 1.00 72.19 97 THR A O 1
ATOM 802 N N . ASN A 1 98 ? -6.202 9.335 -5.153 1.00 76.94 98 ASN A N 1
ATOM 803 C CA . ASN A 1 98 ? -5.199 10.401 -5.105 1.00 76.94 98 ASN A CA 1
ATOM 804 C C . ASN A 1 98 ? -4.350 10.363 -3.821 1.00 76.94 98 ASN A C 1
ATOM 806 O O . ASN A 1 98 ? -3.264 10.933 -3.799 1.00 76.94 98 ASN A O 1
ATOM 810 N N . GLN A 1 99 ? -4.810 9.675 -2.771 1.00 82.88 99 GLN A N 1
ATOM 811 C CA . GLN A 1 99 ? -4.085 9.501 -1.505 1.00 82.88 99 GLN A CA 1
ATOM 812 C C . GLN A 1 99 ? -3.118 8.308 -1.521 1.00 82.88 99 GLN A C 1
ATOM 814 O O . GLN A 1 99 ? -2.542 7.960 -0.487 1.00 82.88 99 GLN A O 1
ATOM 819 N N . ILE A 1 100 ? -2.924 7.666 -2.682 1.00 93.94 100 ILE A N 1
ATOM 820 C CA . ILE A 1 100 ? -1.882 6.657 -2.860 1.00 93.94 100 ILE A CA 1
ATOM 821 C C . ILE A 1 100 ? -0.730 7.182 -3.719 1.00 93.94 100 ILE A C 1
ATOM 823 O O . ILE A 1 100 ? -0.882 7.518 -4.893 1.00 93.94 100 ILE A O 1
ATOM 827 N N . LYS A 1 101 ? 0.467 7.153 -3.138 1.00 96.81 101 LYS A N 1
ATOM 828 C CA . LYS A 1 101 ? 1.734 7.372 -3.829 1.00 96.81 101 LYS A CA 1
ATOM 829 C C . LYS A 1 101 ? 2.286 6.035 -4.318 1.00 96.81 101 LYS A C 1
ATOM 831 O O . LYS A 1 101 ? 2.513 5.130 -3.518 1.00 96.81 101 LYS A O 1
ATOM 836 N N . LEU A 1 102 ? 2.541 5.900 -5.618 1.00 98.00 102 LEU A N 1
ATOM 837 C CA . LEU A 1 102 ? 3.131 4.695 -6.211 1.00 98.00 102 LEU A CA 1
ATOM 838 C C . LEU A 1 102 ? 4.586 4.960 -6.602 1.00 98.00 102 LEU A C 1
ATOM 840 O O . LEU A 1 102 ? 4.860 5.827 -7.426 1.00 98.00 102 LEU A O 1
ATOM 844 N N . VAL A 1 103 ? 5.516 4.182 -6.045 1.00 98.19 103 VAL A N 1
ATOM 845 C CA . VAL A 1 103 ? 6.957 4.328 -6.285 1.00 98.19 103 VAL A CA 1
ATOM 846 C C . VAL A 1 103 ? 7.563 3.004 -6.749 1.00 98.19 103 VAL A C 1
ATOM 848 O O . VAL A 1 103 ? 7.673 2.035 -5.993 1.00 98.19 103 VAL A O 1
ATOM 851 N N . GLY A 1 104 ? 7.982 2.962 -8.012 1.00 98.06 104 GLY A N 1
ATOM 852 C CA . GLY A 1 104 ? 8.720 1.844 -8.589 1.00 98.06 104 GLY A CA 1
ATOM 853 C C . GLY A 1 104 ? 10.185 1.829 -8.145 1.00 98.06 104 GLY A C 1
ATOM 854 O O . GLY A 1 104 ? 10.851 2.865 -8.164 1.00 98.06 104 GLY A O 1
ATOM 855 N N . VAL A 1 105 ? 10.724 0.659 -7.798 1.00 97.88 105 VAL A N 1
ATOM 856 C CA . VAL A 1 105 ? 12.141 0.491 -7.425 1.00 97.88 105 VAL A CA 1
ATOM 857 C C . VAL A 1 105 ? 12.928 -0.344 -8.433 1.00 97.88 105 VAL A C 1
ATOM 859 O O . VAL A 1 105 ? 12.398 -1.227 -9.121 1.00 97.88 105 VAL A O 1
ATOM 862 N N . ASN A 1 106 ? 14.238 -0.099 -8.495 1.00 95.81 106 ASN A N 1
ATOM 863 C CA . ASN A 1 106 ? 15.142 -0.903 -9.316 1.00 95.81 106 ASN A CA 1
ATOM 864 C C . ASN A 1 106 ? 15.342 -2.321 -8.727 1.00 95.81 106 ASN A C 1
ATOM 866 O O . ASN A 1 106 ? 14.841 -2.644 -7.651 1.00 95.81 106 ASN A O 1
ATOM 870 N N . ARG A 1 107 ? 16.094 -3.193 -9.417 1.00 94.81 107 ARG A N 1
ATOM 871 C CA . ARG A 1 107 ? 16.354 -4.579 -8.961 1.00 94.81 107 ARG A CA 1
ATOM 872 C C . ARG A 1 107 ? 17.128 -4.684 -7.643 1.00 94.81 107 ARG A C 1
ATOM 874 O O . ARG A 1 107 ? 17.030 -5.710 -6.976 1.00 94.81 107 ARG A O 1
ATOM 881 N N . SER A 1 108 ? 17.849 -3.633 -7.268 1.00 95.25 108 SER A N 1
ATOM 882 C CA . SER A 1 108 ? 18.524 -3.504 -5.974 1.00 95.25 108 SER A CA 1
ATOM 883 C C . SER A 1 108 ? 17.589 -2.993 -4.869 1.00 95.25 108 SER A C 1
ATOM 885 O O . SER A 1 108 ? 18.035 -2.817 -3.741 1.00 95.25 108 SER A O 1
ATOM 887 N N . LYS A 1 109 ? 16.294 -2.792 -5.171 1.00 96.00 109 LYS A N 1
ATOM 888 C CA . LYS A 1 109 ? 15.271 -2.191 -4.295 1.00 96.00 109 LYS A CA 1
ATOM 889 C C . LYS A 1 109 ? 15.587 -0.749 -3.892 1.00 96.00 109 LYS A C 1
ATOM 891 O O . LYS A 1 109 ? 15.126 -0.275 -2.860 1.00 96.00 109 LYS A O 1
ATOM 896 N N . GLU A 1 110 ? 16.352 -0.043 -4.716 1.00 95.75 110 GLU A N 1
ATOM 897 C CA . GLU A 1 110 ? 16.661 1.363 -4.487 1.00 95.75 110 GLU A CA 1
ATOM 898 C C . GLU A 1 110 ? 15.559 2.239 -5.080 1.00 95.75 110 GLU A C 1
ATOM 900 O O . GLU A 1 110 ? 15.075 2.004 -6.197 1.00 95.75 110 GLU A O 1
ATOM 905 N N . ILE A 1 111 ? 15.189 3.265 -4.318 1.00 95.88 111 ILE A N 1
ATOM 906 C CA . ILE A 1 111 ? 14.276 4.315 -4.750 1.00 95.88 111 ILE A CA 1
ATOM 907 C C . ILE A 1 111 ? 15.128 5.379 -5.451 1.00 95.88 111 ILE A C 1
ATOM 909 O O . ILE A 1 111 ? 16.001 5.973 -4.811 1.00 95.88 111 ILE A O 1
ATOM 913 N N . PRO A 1 112 ? 14.944 5.606 -6.762 1.00 90.69 112 PRO A N 1
ATOM 914 C CA . PRO A 1 112 ? 15.756 6.572 -7.491 1.00 90.69 112 PRO A CA 1
ATOM 915 C C . PRO A 1 112 ? 15.538 7.982 -6.933 1.00 90.69 112 PRO A C 1
ATOM 917 O O . PRO A 1 112 ? 14.408 8.373 -6.659 1.00 90.69 112 PRO A O 1
ATOM 920 N N . ASN A 1 113 ? 16.619 8.755 -6.817 1.00 91.25 113 ASN A N 1
ATOM 921 C CA . ASN A 1 113 ? 16.606 10.152 -6.365 1.00 91.25 113 ASN A CA 1
ATOM 922 C C . ASN A 1 113 ? 16.067 10.392 -4.940 1.00 91.25 113 ASN A C 1
ATOM 924 O O . ASN A 1 113 ? 15.866 11.548 -4.581 1.00 91.25 113 ASN A O 1
ATOM 928 N N . ALA A 1 114 ? 15.867 9.348 -4.127 1.00 94.81 114 ALA A N 1
ATOM 929 C CA . ALA A 1 114 ? 15.490 9.524 -2.728 1.00 94.81 114 ALA A CA 1
ATOM 930 C C . ALA A 1 114 ? 16.611 10.224 -1.945 1.00 94.81 114 ALA A C 1
ATOM 932 O O . ALA A 1 114 ? 17.789 9.863 -2.046 1.00 94.81 114 ALA A O 1
ATOM 933 N N . 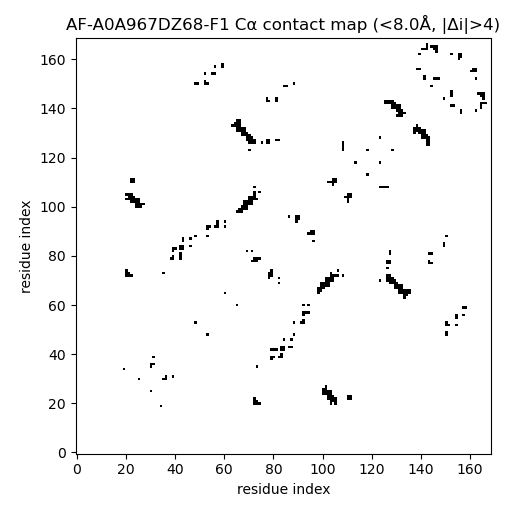SER A 1 115 ? 16.235 11.218 -1.146 1.00 96.62 115 SER A N 1
ATOM 934 C CA . SER A 1 115 ? 17.116 11.861 -0.176 1.00 96.62 115 SER A CA 1
ATOM 935 C C . SER A 1 115 ? 17.565 10.876 0.906 1.00 96.62 115 SER A C 1
ATOM 937 O O . SER A 1 115 ? 16.981 9.806 1.109 1.00 96.62 115 SER A O 1
ATOM 939 N N . LYS A 1 116 ? 18.620 11.241 1.638 1.00 96.44 116 LYS A N 1
ATOM 940 C CA . LYS A 1 116 ? 19.102 10.430 2.760 1.00 96.44 116 LYS A CA 1
ATOM 941 C C . LYS A 1 116 ? 18.019 10.302 3.835 1.00 96.44 116 LYS A C 1
ATOM 943 O O . LYS A 1 116 ? 17.817 9.217 4.372 1.00 96.44 116 LYS A O 1
ATOM 948 N N . GLU A 1 117 ? 17.301 11.389 4.091 1.00 97.06 117 GLU A N 1
ATOM 949 C CA . GLU A 1 117 ? 16.194 11.470 5.038 1.00 97.06 117 GLU A CA 1
ATOM 950 C C . GLU A 1 117 ? 15.038 10.545 4.628 1.00 97.06 117 GLU A C 1
ATOM 952 O O . GLU A 1 117 ? 14.495 9.822 5.463 1.00 97.06 117 GLU A O 1
ATOM 957 N N . GLU A 1 118 ? 14.694 10.496 3.336 1.00 96.25 118 GLU A N 1
ATOM 958 C CA . GLU A 1 118 ? 13.692 9.559 2.817 1.00 96.25 118 GLU A CA 1
ATOM 959 C C . GLU A 1 118 ? 14.139 8.106 2.973 1.00 96.25 118 GLU A C 1
ATOM 961 O O . GLU A 1 118 ? 13.359 7.279 3.438 1.00 96.25 118 GLU A O 1
ATOM 966 N N . ILE A 1 119 ? 15.393 7.780 2.653 1.00 96.31 119 ILE A N 1
ATOM 967 C CA . ILE A 1 119 ? 15.927 6.420 2.823 1.00 96.31 119 ILE A CA 1
ATOM 968 C C . ILE A 1 119 ? 15.866 5.991 4.299 1.00 96.31 119 ILE A C 1
ATOM 970 O O . ILE A 1 119 ? 15.459 4.865 4.599 1.00 96.31 119 ILE A O 1
ATOM 974 N N . GLU A 1 120 ? 16.235 6.885 5.220 1.00 96.38 120 GLU A N 1
ATOM 975 C CA . GLU A 1 120 ? 16.214 6.634 6.665 1.00 96.38 120 GLU A CA 1
ATOM 976 C C . GLU A 1 120 ? 14.797 6.507 7.237 1.00 96.38 120 GLU A C 1
ATOM 978 O O . GLU A 1 120 ? 14.601 5.703 8.152 1.00 96.38 120 GLU A O 1
ATOM 983 N N . ARG A 1 121 ? 13.814 7.240 6.692 1.00 96.56 121 ARG A N 1
ATOM 984 C CA . ARG A 1 121 ? 12.392 7.116 7.056 1.00 96.56 121 ARG A CA 1
ATOM 985 C C . ARG A 1 121 ? 11.776 5.834 6.499 1.00 96.56 121 ARG A C 1
ATOM 987 O O . ARG A 1 121 ? 11.128 5.083 7.222 1.00 96.56 121 ARG A O 1
ATOM 994 N N . ILE A 1 122 ? 11.967 5.581 5.206 1.00 97.06 122 ILE A N 1
ATOM 995 C CA . ILE A 1 122 ? 11.290 4.497 4.490 1.00 97.06 122 ILE A CA 1
ATOM 996 C C . ILE A 1 122 ? 11.868 3.143 4.909 1.00 97.06 122 ILE A C 1
ATOM 998 O O . ILE A 1 122 ? 11.113 2.193 5.099 1.00 97.06 122 ILE A O 1
ATOM 1002 N N . GLN A 1 123 ? 13.191 3.028 5.075 1.00 96.25 123 GLN A N 1
ATOM 1003 C CA . GLN A 1 123 ? 13.873 1.786 5.477 1.00 96.25 123 GLN A CA 1
ATOM 1004 C C . GLN A 1 123 ? 13.429 0.557 4.663 1.00 96.25 123 GLN A C 1
ATOM 1006 O O . GLN A 1 123 ? 13.108 -0.502 5.214 1.00 96.25 123 GLN A O 1
ATOM 1011 N N . LEU A 1 124 ? 13.368 0.698 3.336 1.00 96.81 124 LEU A N 1
ATOM 1012 C CA . LEU A 1 124 ? 12.845 -0.337 2.446 1.00 96.81 124 LEU A CA 1
ATOM 1013 C C . LEU A 1 124 ? 13.762 -1.573 2.418 1.00 96.81 124 LEU A C 1
ATOM 1015 O O . LEU A 1 124 ? 14.854 -1.538 1.859 1.00 96.81 124 LEU A O 1
ATOM 1019 N N . LYS A 1 125 ? 13.305 -2.691 2.994 1.00 95.44 125 LYS A N 1
ATOM 1020 C CA . LYS A 1 125 ? 14.035 -3.980 2.993 1.00 95.44 125 LYS A CA 1
ATOM 1021 C C . LYS A 1 125 ? 13.444 -4.993 2.005 1.00 95.44 125 LYS A C 1
ATOM 1023 O O . LYS A 1 125 ? 14.165 -5.752 1.347 1.00 95.44 125 LYS A O 1
ATOM 1028 N N . MET A 1 126 ? 12.119 -4.996 1.889 1.00 97.38 126 MET A N 1
ATOM 1029 C CA . MET A 1 126 ? 11.331 -5.988 1.157 1.00 97.38 126 MET A CA 1
ATOM 1030 C C . MET A 1 126 ? 10.297 -5.291 0.271 1.00 97.38 126 MET A C 1
ATOM 1032 O O . MET A 1 126 ? 9.911 -4.156 0.556 1.00 97.38 126 MET A O 1
ATOM 1036 N N . ILE A 1 127 ? 9.885 -5.937 -0.825 1.00 98.00 127 ILE A N 1
ATOM 1037 C CA . ILE A 1 127 ? 8.909 -5.358 -1.756 1.00 98.00 127 ILE A CA 1
ATOM 1038 C C . ILE A 1 127 ? 7.849 -6.378 -2.194 1.00 98.00 127 ILE A C 1
ATOM 1040 O O . ILE A 1 127 ? 8.191 -7.498 -2.567 1.00 98.00 127 ILE A O 1
ATOM 1044 N N . PRO A 1 128 ? 6.575 -5.975 -2.282 1.00 98.56 128 PRO A N 1
ATOM 1045 C CA . PRO A 1 128 ? 6.094 -4.620 -2.063 1.00 98.56 128 PRO A CA 1
ATOM 1046 C C . PRO A 1 128 ? 6.064 -4.269 -0.575 1.00 98.56 128 PRO A C 1
ATOM 1048 O O . PRO A 1 128 ? 5.881 -5.141 0.269 1.00 98.56 128 PRO A O 1
ATOM 1051 N N . THR A 1 129 ? 6.252 -2.991 -0.269 1.00 98.69 129 THR A N 1
ATOM 1052 C CA . THR A 1 129 ? 5.952 -2.435 1.053 1.00 98.69 129 THR A CA 1
ATOM 1053 C C . THR A 1 129 ? 4.916 -1.341 0.867 1.00 98.69 129 THR A C 1
ATOM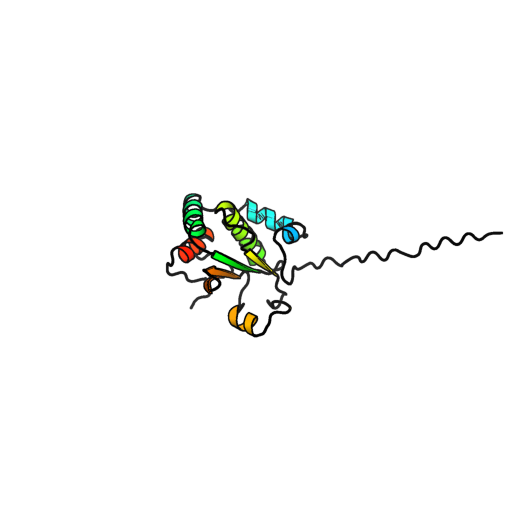 1055 O O . THR A 1 129 ? 5.123 -0.439 0.056 1.00 98.69 129 THR A O 1
ATOM 1058 N N . PHE A 1 130 ? 3.812 -1.428 1.603 1.00 98.50 130 PHE A N 1
ATOM 1059 C CA . PHE A 1 130 ? 2.784 -0.393 1.650 1.00 98.50 130 PHE A CA 1
ATOM 1060 C C . PHE A 1 130 ? 2.847 0.260 3.022 1.00 98.50 130 PHE A C 1
ATOM 1062 O O . PHE A 1 130 ? 2.462 -0.359 4.014 1.00 98.50 130 PHE A O 1
ATOM 1069 N N . ILE A 1 131 ? 3.401 1.466 3.075 1.00 98.44 131 ILE A N 1
ATOM 1070 C CA . ILE A 1 131 ? 3.442 2.286 4.282 1.00 98.44 131 ILE A CA 1
ATOM 1071 C C . ILE A 1 131 ? 2.089 2.971 4.407 1.00 98.44 131 ILE A C 1
ATOM 1073 O O . ILE A 1 131 ? 1.640 3.612 3.461 1.00 98.44 131 ILE A O 1
ATOM 1077 N N . ILE A 1 132 ? 1.444 2.806 5.556 1.00 97.50 132 ILE A N 1
ATOM 1078 C CA . ILE A 1 132 ? 0.134 3.378 5.850 1.00 97.50 132 ILE A CA 1
ATOM 1079 C C . ILE A 1 132 ? 0.377 4.527 6.810 1.00 97.50 132 ILE A C 1
ATOM 1081 O O . ILE A 1 132 ? 0.953 4.330 7.886 1.00 97.50 132 ILE A O 1
ATOM 1085 N N . LEU A 1 133 ? -0.030 5.719 6.396 1.00 96.88 133 LEU A N 1
ATOM 1086 C CA . LEU A 1 133 ? 0.145 6.934 7.169 1.00 96.88 133 LEU A CA 1
ATOM 1087 C C . LEU A 1 133 ? -1.204 7.442 7.643 1.00 96.88 133 LEU A C 1
ATOM 1089 O O . LEU A 1 133 ? -2.189 7.365 6.917 1.00 96.88 133 LEU A O 1
ATOM 1093 N N . GLU A 1 134 ? -1.220 7.995 8.845 1.00 95.19 134 GLU A N 1
ATOM 1094 C CA . GLU A 1 134 ? -2.314 8.804 9.353 1.00 95.19 134 GLU A CA 1
ATOM 1095 C C . GLU A 1 134 ? -1.770 10.189 9.700 1.00 95.19 134 GLU A C 1
ATOM 1097 O O . GLU A 1 134 ? -0.784 10.303 10.432 1.00 95.19 134 GLU A O 1
ATOM 1102 N N . ASN A 1 135 ? -2.391 11.246 9.168 1.00 94.44 135 ASN A N 1
ATOM 1103 C CA . ASN A 1 135 ? -1.923 12.629 9.336 1.00 94.44 135 ASN A CA 1
ATOM 1104 C C . ASN A 1 135 ? -0.422 12.796 8.982 1.00 94.44 135 ASN A C 1
ATOM 1106 O O . ASN A 1 135 ? 0.332 13.468 9.692 1.00 94.44 135 ASN A O 1
ATOM 1110 N N . GLY A 1 136 ? 0.040 12.110 7.929 1.00 94.62 136 GLY A N 1
ATOM 1111 C CA . GLY A 1 136 ? 1.439 12.112 7.480 1.00 94.62 136 GLY A CA 1
ATOM 1112 C C . GLY A 1 136 ? 2.426 11.323 8.357 1.00 94.62 136 GLY A C 1
ATOM 1113 O O . GLY A 1 136 ? 3.628 11.333 8.084 1.00 94.62 136 GLY A O 1
ATOM 1114 N N . ILE A 1 137 ? 1.959 10.628 9.399 1.00 96.06 137 ILE A N 1
ATOM 1115 C CA . ILE A 1 137 ? 2.788 9.800 10.285 1.00 96.06 137 ILE A CA 1
ATOM 1116 C C . ILE A 1 137 ? 2.522 8.330 9.980 1.00 96.06 137 ILE A C 1
ATOM 1118 O O . ILE A 1 137 ? 1.379 7.886 9.980 1.00 96.06 137 ILE A O 1
ATOM 1122 N N . GLU A 1 138 ? 3.576 7.550 9.755 1.00 97.50 138 GLU A N 1
ATOM 1123 C CA . GLU A 1 138 ? 3.436 6.105 9.583 1.00 97.50 138 GLU A CA 1
ATOM 1124 C C . GLU A 1 138 ? 2.858 5.447 10.847 1.00 97.50 138 GLU A C 1
ATOM 1126 O O . GLU A 1 138 ? 3.478 5.488 11.911 1.00 97.50 138 GLU A O 1
ATOM 1131 N N . ILE A 1 139 ? 1.702 4.791 10.704 1.00 97.06 139 ILE A N 1
ATOM 1132 C CA . ILE A 1 139 ? 1.070 4.002 11.773 1.00 97.06 139 ILE A CA 1
ATOM 1133 C C . ILE A 1 139 ? 1.448 2.522 11.687 1.00 97.06 139 ILE A C 1
ATOM 1135 O O . ILE A 1 139 ? 1.561 1.842 12.707 1.00 97.06 139 ILE A O 1
ATOM 1139 N N . ASN A 1 140 ? 1.655 2.005 10.471 1.00 97.75 140 ASN A N 1
ATOM 1140 C CA . ASN A 1 140 ? 2.159 0.658 10.224 1.00 97.75 140 ASN A CA 1
ATOM 1141 C C . ASN A 1 140 ? 2.512 0.461 8.737 1.00 97.75 140 ASN A C 1
ATOM 1143 O O . ASN A 1 140 ? 2.307 1.345 7.906 1.00 97.75 140 ASN A O 1
ATOM 1147 N N . ARG A 1 141 ? 2.987 -0.737 8.376 1.00 98.12 141 ARG A N 1
ATOM 1148 C CA . ARG A 1 141 ? 3.251 -1.121 6.987 1.00 98.12 141 ARG A CA 1
ATOM 1149 C C . ARG A 1 141 ? 2.917 -2.579 6.682 1.00 98.12 141 ARG A C 1
ATOM 1151 O O . ARG A 1 141 ? 3.266 -3.492 7.431 1.00 98.12 141 ARG A O 1
ATOM 1158 N N . PHE A 1 142 ? 2.314 -2.813 5.523 1.00 98.38 142 PHE A N 1
ATOM 1159 C CA . PHE A 1 142 ? 2.164 -4.142 4.929 1.00 98.38 142 PHE A CA 1
ATOM 1160 C C . PHE A 1 142 ? 3.430 -4.504 4.142 1.00 98.38 142 PHE A C 1
ATOM 1162 O O . PHE A 1 142 ? 3.935 -3.669 3.393 1.00 98.38 142 PHE A O 1
ATOM 1169 N N . VAL A 1 143 ? 3.944 -5.732 4.282 1.00 98.31 143 VAL A N 1
ATOM 1170 C CA . VAL A 1 143 ? 5.222 -6.145 3.674 1.00 98.31 143 VAL A CA 1
ATOM 1171 C C . VAL A 1 143 ? 5.091 -7.510 2.988 1.00 98.31 143 VAL A C 1
ATOM 1173 O O . VAL A 1 143 ? 4.856 -8.518 3.642 1.00 98.31 143 VAL A O 1
ATOM 1176 N N . GLU A 1 144 ? 5.291 -7.517 1.669 1.00 97.38 144 GLU A N 1
ATOM 1177 C CA . GLU A 1 144 ? 5.257 -8.624 0.692 1.00 97.38 144 GLU A CA 1
ATOM 1178 C C . GLU A 1 144 ? 3.979 -9.446 0.538 1.00 97.38 144 GLU A C 1
ATOM 1180 O O . GLU A 1 144 ? 3.569 -9.715 -0.593 1.00 97.38 144 GLU A O 1
ATOM 1185 N N . TYR A 1 145 ? 3.383 -9.905 1.630 1.00 96.81 145 TYR A N 1
ATOM 1186 C CA . TYR A 1 145 ? 2.191 -10.743 1.621 1.00 96.81 145 TYR A CA 1
ATOM 1187 C C . TYR A 1 145 ? 1.429 -10.616 2.936 1.00 96.81 145 TYR A C 1
ATOM 1189 O O . TYR A 1 145 ? 1.966 -10.196 3.958 1.00 96.81 145 TYR A O 1
ATOM 1197 N N . ALA A 1 146 ? 0.150 -10.977 2.879 1.00 96.00 146 ALA A N 1
ATOM 1198 C CA . ALA A 1 146 ? -0.734 -10.923 4.029 1.00 96.00 146 ALA A CA 1
ATOM 1199 C C . ALA A 1 146 ? -0.387 -12.006 5.058 1.00 96.00 146 ALA A C 1
ATOM 1201 O O . ALA A 1 146 ? -0.096 -13.147 4.692 1.00 96.00 146 ALA A O 1
ATOM 1202 N N . THR A 1 147 ? -0.490 -11.654 6.335 1.00 95.19 147 THR A N 1
ATOM 1203 C CA . THR A 1 147 ? -0.467 -12.586 7.465 1.00 95.19 147 THR A CA 1
ATOM 1204 C C . THR A 1 147 ? -1.762 -13.400 7.512 1.00 95.19 147 THR A C 1
ATOM 1206 O O . THR A 1 147 ? -1.731 -14.593 7.810 1.00 95.19 147 THR A O 1
ATOM 1209 N N . GLU A 1 148 ? -2.904 -12.788 7.181 1.00 95.06 148 GLU A N 1
ATOM 1210 C CA . GLU A 1 148 ? -4.177 -13.501 7.015 1.00 95.06 148 GLU A CA 1
ATOM 1211 C C . GLU A 1 148 ? -4.760 -13.281 5.619 1.00 95.06 148 GLU A C 1
ATOM 1213 O O . GLU A 1 148 ? -4.763 -14.179 4.778 1.00 95.06 148 GLU A O 1
ATOM 1218 N N . THR A 1 149 ? -5.250 -12.073 5.368 1.00 97.50 149 THR A N 1
ATOM 1219 C CA . THR A 1 149 ? -5.670 -11.581 4.058 1.00 97.50 149 THR A CA 1
ATOM 1220 C C . THR A 1 149 ? -5.435 -10.074 4.044 1.00 97.50 149 THR A C 1
ATOM 1222 O O . THR A 1 149 ? -5.455 -9.439 5.100 1.00 97.50 149 THR A O 1
ATOM 1225 N N . MET A 1 150 ? -5.185 -9.487 2.872 1.00 97.94 150 MET A N 1
ATOM 1226 C CA . MET A 1 150 ? -4.793 -8.078 2.805 1.00 97.94 150 MET A CA 1
ATOM 1227 C C . MET A 1 150 ? -5.855 -7.162 3.422 1.00 97.94 150 MET A C 1
ATOM 1229 O O . MET A 1 150 ? -5.515 -6.294 4.213 1.00 97.94 150 MET A O 1
ATOM 1233 N N . GLU A 1 151 ? -7.139 -7.376 3.139 1.00 97.88 151 GLU A N 1
ATOM 1234 C CA . GLU A 1 151 ? -8.213 -6.561 3.709 1.00 97.88 151 GLU A CA 1
ATOM 1235 C C . GLU A 1 151 ? -8.300 -6.670 5.237 1.00 97.88 151 GLU A C 1
ATOM 1237 O O . GLU A 1 151 ? -8.614 -5.687 5.902 1.00 97.88 151 GLU A O 1
ATOM 1242 N N . LYS A 1 152 ? -7.993 -7.836 5.819 1.00 98.00 152 LYS A N 1
ATOM 1243 C CA . LYS A 1 152 ? -8.030 -8.018 7.277 1.00 98.00 152 LYS A CA 1
ATOM 1244 C C . LYS A 1 152 ? -6.808 -7.429 7.957 1.00 98.00 152 LYS A C 1
ATOM 1246 O O . LYS A 1 152 ? -6.928 -6.898 9.056 1.00 98.00 152 LYS A O 1
ATOM 1251 N N . ASP A 1 153 ? -5.653 -7.516 7.316 1.00 98.12 153 ASP A N 1
ATOM 1252 C CA . ASP A 1 153 ? -4.414 -6.947 7.830 1.00 98.12 153 ASP A CA 1
ATOM 1253 C C . ASP A 1 153 ? -4.470 -5.419 7.819 1.00 98.12 153 ASP A C 1
ATOM 1255 O O . ASP A 1 153 ? -4.204 -4.795 8.843 1.00 98.12 153 ASP A O 1
ATOM 1259 N N . ILE A 1 154 ? -4.933 -4.822 6.715 1.00 97.31 154 ILE A N 1
ATOM 1260 C CA . ILE A 1 154 ? -5.182 -3.377 6.645 1.00 97.31 154 ILE A CA 1
ATOM 1261 C C . ILE A 1 154 ? -6.265 -2.964 7.652 1.00 97.31 154 ILE A C 1
ATOM 1263 O O . ILE A 1 154 ? -6.077 -1.980 8.361 1.00 97.31 154 ILE A O 1
ATOM 1267 N N . LEU A 1 155 ? -7.352 -3.736 7.798 1.00 97.50 155 LEU A N 1
ATOM 1268 C CA . LEU A 1 155 ? -8.376 -3.440 8.807 1.00 97.50 155 LEU A CA 1
ATOM 1269 C C . LEU A 1 155 ? -7.802 -3.452 10.228 1.00 97.50 155 LEU A C 1
ATOM 1271 O O . LEU A 1 155 ? -8.117 -2.560 11.000 1.00 97.50 155 LEU A O 1
ATOM 1275 N N . ARG A 1 156 ? -6.947 -4.420 10.586 1.00 97.81 156 ARG A N 1
ATOM 1276 C CA . ARG A 1 156 ? -6.305 -4.444 11.914 1.00 97.81 156 ARG A CA 1
ATOM 1277 C C . ARG A 1 156 ? -5.494 -3.183 12.175 1.00 97.81 156 ARG A C 1
ATOM 1279 O O . ARG A 1 156 ? -5.587 -2.643 13.272 1.00 97.81 156 ARG A O 1
ATOM 1286 N N . ILE A 1 157 ? -4.732 -2.734 11.178 1.00 96.81 157 ILE A N 1
ATOM 1287 C CA . ILE A 1 157 ? -3.936 -1.507 11.270 1.00 96.81 157 ILE A CA 1
ATOM 1288 C C . ILE A 1 157 ? -4.855 -0.306 11.519 1.00 96.81 157 ILE A C 1
ATOM 1290 O O . ILE A 1 157 ? -4.601 0.463 12.436 1.00 96.81 157 ILE A O 1
ATOM 1294 N N . LEU A 1 158 ? -5.953 -0.188 10.766 1.00 95.81 158 LEU A N 1
ATOM 1295 C CA . LEU A 1 158 ? -6.918 0.912 10.910 1.00 95.81 158 LEU A CA 1
ATOM 1296 C C . LEU A 1 158 ? -7.877 0.766 12.106 1.00 95.81 158 LEU A C 1
ATOM 1298 O O . LEU A 1 158 ? -8.620 1.689 12.414 1.00 95.81 158 LEU A O 1
ATOM 1302 N N . GLU A 1 159 ? -7.901 -0.370 12.793 1.00 95.81 159 GLU A N 1
ATOM 1303 C CA . GLU A 1 159 ? -8.590 -0.532 14.082 1.00 95.81 159 GLU A CA 1
ATOM 1304 C C . GLU A 1 159 ? -7.631 -0.302 15.268 1.00 95.81 159 GLU A C 1
ATOM 1306 O O . GLU A 1 159 ? -7.985 -0.620 16.405 1.00 95.81 159 GLU A O 1
ATOM 1311 N N . ASP A 1 160 ? -6.410 0.180 15.001 1.00 93.38 160 ASP A N 1
ATOM 1312 C CA . ASP A 1 160 ? -5.317 0.372 15.963 1.00 93.38 160 ASP A CA 1
ATOM 1313 C C . ASP A 1 160 ? -5.020 -0.898 16.788 1.00 93.38 160 ASP A C 1
ATOM 1315 O O . ASP A 1 160 ? -4.600 -0.859 17.950 1.00 93.38 160 ASP A O 1
ATOM 1319 N N . LYS A 1 161 ? -5.257 -2.068 16.183 1.00 95.38 161 LYS A N 1
ATOM 1320 C CA . LYS A 1 161 ? -4.949 -3.371 16.776 1.00 95.38 161 LYS A CA 1
ATOM 1321 C C . LYS A 1 161 ? -3.495 -3.723 16.517 1.00 95.38 161 LYS A C 1
ATOM 1323 O O . LYS A 1 161 ? -2.901 -3.317 15.521 1.00 95.38 161 LYS A O 1
ATOM 1328 N N . GLU A 1 162 ? -2.933 -4.561 17.388 1.00 94.44 162 GLU A N 1
ATOM 1329 C CA . GLU A 1 162 ? -1.600 -5.109 17.155 1.00 94.44 162 GLU A CA 1
ATOM 1330 C C . GLU A 1 162 ? -1.568 -5.837 15.801 1.00 94.44 162 GLU A C 1
ATOM 1332 O O . GLU A 1 162 ? -2.309 -6.796 15.561 1.00 94.44 162 GLU A O 1
ATOM 1337 N N . TYR A 1 163 ? -0.689 -5.367 14.920 1.00 96.38 163 TYR A N 1
ATOM 1338 C CA . TYR A 1 163 ? -0.410 -5.975 13.632 1.00 96.38 163 TYR A CA 1
ATOM 1339 C C . TYR A 1 163 ? 1.101 -6.098 13.446 1.00 96.38 163 TYR A C 1
ATOM 1341 O O . TYR A 1 163 ? 1.857 -5.144 13.640 1.00 96.38 163 TYR A O 1
ATOM 1349 N N . LYS A 1 164 ? 1.520 -7.299 13.046 1.00 95.50 164 LYS A N 1
ATOM 1350 C CA . LYS A 1 164 ? 2.897 -7.644 12.716 1.00 95.50 164 LYS A CA 1
ATOM 1351 C C . LYS A 1 164 ? 2.923 -8.176 11.294 1.00 95.50 164 LYS A C 1
ATOM 1353 O O . LYS A 1 164 ? 2.230 -9.143 10.973 1.00 95.50 164 LYS A O 1
ATOM 1358 N N . ASN A 1 165 ? 3.727 -7.533 10.453 1.00 94.62 165 ASN A N 1
ATOM 1359 C CA . ASN A 1 165 ? 4.029 -8.068 9.133 1.00 94.62 165 ASN A CA 1
ATOM 1360 C C . ASN A 1 165 ? 4.893 -9.345 9.263 1.00 94.62 165 ASN A C 1
ATOM 1362 O O . ASN A 1 165 ? 5.492 -9.568 10.320 1.00 94.62 165 ASN A O 1
ATOM 1366 N N . PRO A 1 166 ? 5.012 -10.158 8.198 1.00 93.81 166 PRO A N 1
ATOM 1367 C CA . PRO A 1 166 ? 5.747 -11.429 8.234 1.00 93.81 166 PRO A CA 1
ATOM 1368 C C . PRO A 1 166 ? 7.232 -11.341 8.629 1.00 93.81 166 PRO A C 1
ATOM 1370 O O . PRO A 1 166 ? 7.859 -12.363 8.894 1.00 93.81 166 PRO A O 1
ATOM 1373 N N . TYR A 1 167 ? 7.802 -10.135 8.657 1.00 91.81 167 TYR A N 1
ATOM 1374 C CA . TYR A 1 167 ? 9.211 -9.864 8.939 1.00 91.81 167 TYR A CA 1
ATOM 1375 C C . TYR A 1 167 ? 9.435 -9.154 10.279 1.00 91.81 167 TYR A C 1
ATOM 1377 O O . TYR A 1 167 ? 10.556 -8.733 10.572 1.00 91.81 167 TYR A O 1
ATOM 1385 N N . HIS A 1 168 ? 8.388 -8.999 11.091 1.00 83.12 168 HIS A N 1
ATOM 1386 C CA . HIS A 1 168 ? 8.517 -8.478 12.443 1.00 83.12 168 HIS A CA 1
ATOM 1387 C C . HIS A 1 168 ? 8.997 -9.596 13.380 1.00 83.12 168 HIS A C 1
ATOM 1389 O O . HIS A 1 168 ? 8.254 -10.538 13.655 1.00 83.12 168 HIS A O 1
ATOM 1395 N N . ASN A 1 169 ? 10.233 -9.474 13.871 1.00 55.72 169 ASN A N 1
ATOM 1396 C CA . ASN A 1 169 ? 10.757 -10.296 14.969 1.00 55.72 169 ASN A CA 1
ATOM 1397 C C . ASN A 1 169 ? 10.360 -9.718 16.330 1.00 55.72 169 ASN A C 1
ATOM 1399 O O . ASN A 1 169 ? 10.165 -8.483 16.406 1.00 55.72 169 ASN A O 1
#

Mean predicted aligned error: 6.99 Å

Secondary structure (DSSP, 8-state):
-------------------SS--EEE-HHHHHHSTTHHHHHHHHHH----HHHHHHHHHHHHHS-EEEEEEE-TT-HHHHHHHHHHHHHHHHHT--GGGEEEEE--TT---TT--HHHHHHH---SSSEEEEEETTEEEEEEESS-SS-HHHHHHHHHTT-----TT--

Nearest PDB structures (foldseek):
  1z6n-assembly1_A  TM=7.062E-01  e=1.808E-05  Pseudomonas aeruginosa PAO1
  2h6x-assembly1_A  TM=6.776E-01  e=6.498E-04  Escherichia coli
  2ayt-assembly1_A  TM=5.967E-01  e=8.802E-04  Aquifex aeolicus
  3iv4-assembly1_A  TM=6.913E-01  e=2.198E-02  Staphylococcus aureus subsp. aureus N315
  3ph9-assembly1_A  TM=4.751E-01  e=7.867E-02  Homo sapiens

InterPro domains:
  IPR013766 Thioredoxin domain [PS51352] (6-163)
  IPR036249 Thioredoxin-like superfamily [SSF52833] (71-161)

Organism: NCBI:txid2714865

Radius of gyration: 20.28 Å; Cα contacts (8 Å, |Δi|>4): 240; chains: 1; bounding box: 37×30×83 Å